Protein AF-A0A142XY08-F1 (afdb_monomer_lite)

Sequence (97 aa):
MNDTNQTSAEQAIQDQLRRLKWMIPDAMRRMDEAAQCMLRRAQGAVKDTEALLADQPCSMSWVDFAEGDLRAAREAKAELAKLLEQQRMLEFFLRKD

pLDDT: mean 87.28, std 12.53, range [43.69, 97.56]

Structure (mmCIF, N/CA/C/O backbone):
data_AF-A0A142XY08-F1
#
_entry.id   AF-A0A142XY08-F1
#
loop_
_atom_site.group_PDB
_atom_site.id
_atom_site.type_symbol
_atom_site.label_atom_id
_atom_site.label_alt_id
_atom_site.label_comp_id
_atom_site.label_asym_id
_atom_site.label_entity_id
_atom_site.label_seq_id
_atom_site.pdbx_PDB_ins_code
_atom_site.Cartn_x
_atom_site.Cartn_y
_atom_site.Cartn_z
_atom_site.occupancy
_atom_site.B_iso_or_equiv
_atom_site.auth_seq_id
_atom_site.auth_comp_id
_atom_site.auth_asym_id
_atom_site.auth_atom_id
_atom_site.pdbx_PDB_model_num
ATOM 1 N N . MET A 1 1 ? -24.425 -4.142 40.503 1.00 43.69 1 MET A N 1
ATOM 2 C CA . MET A 1 1 ? -23.055 -4.632 40.221 1.00 43.69 1 MET A CA 1
ATOM 3 C C . MET A 1 1 ? -22.891 -4.913 38.720 1.00 43.69 1 MET A C 1
ATOM 5 O O . MET A 1 1 ? -22.509 -6.012 38.354 1.00 43.69 1 MET A O 1
ATOM 9 N N . ASN A 1 2 ? -23.189 -3.937 37.849 1.00 50.72 2 ASN A N 1
ATOM 10 C CA . ASN A 1 2 ? -22.985 -4.046 36.390 1.00 50.72 2 ASN A CA 1
ATOM 11 C C . ASN A 1 2 ? -21.996 -2.992 35.856 1.00 50.72 2 ASN A C 1
ATOM 13 O O . ASN A 1 2 ? -21.392 -3.204 34.810 1.00 50.72 2 ASN A O 1
ATOM 17 N N . ASP A 1 3 ? -21.763 -1.913 36.609 1.00 52.59 3 ASP A N 1
ATOM 18 C CA . ASP A 1 3 ? -20.959 -0.776 36.151 1.00 52.59 3 ASP A CA 1
ATOM 19 C C . ASP A 1 3 ? -19.470 -1.112 35.991 1.00 52.59 3 ASP A C 1
ATOM 21 O O . ASP A 1 3 ? -18.820 -0.633 35.071 1.00 52.59 3 ASP A O 1
ATOM 25 N N . THR A 1 4 ? -18.919 -2.001 36.824 1.00 56.56 4 THR A N 1
ATOM 26 C CA . THR A 1 4 ? -17.472 -2.291 36.841 1.00 56.56 4 THR A CA 1
AT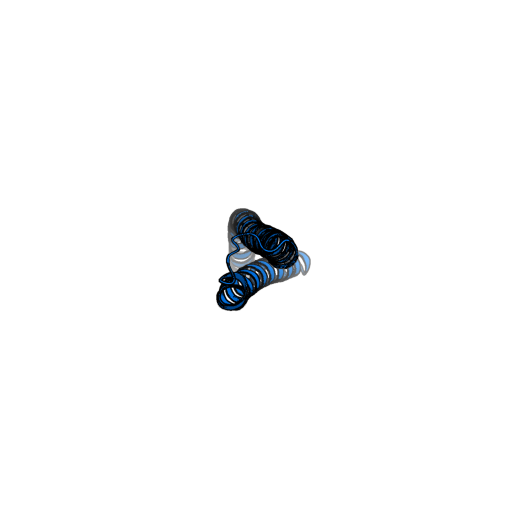OM 27 C C . THR A 1 4 ? -16.977 -3.015 35.580 1.00 56.56 4 THR A C 1
ATOM 29 O O . THR A 1 4 ? -15.826 -2.844 35.186 1.00 56.56 4 THR A O 1
ATOM 32 N N . ASN A 1 5 ? -17.839 -3.798 34.920 1.00 56.84 5 ASN A N 1
ATOM 33 C CA . ASN A 1 5 ? -17.481 -4.533 33.702 1.00 56.84 5 ASN A CA 1
ATOM 34 C C . ASN A 1 5 ? -17.610 -3.672 32.434 1.00 56.84 5 ASN A C 1
ATOM 36 O O . ASN A 1 5 ? -16.812 -3.835 31.513 1.00 56.84 5 ASN A O 1
ATOM 40 N N . GLN A 1 6 ? -18.567 -2.737 32.391 1.00 59.34 6 GLN A N 1
ATOM 41 C CA . GLN A 1 6 ? -18.714 -1.798 31.271 1.00 59.34 6 GLN A CA 1
ATOM 42 C C . GLN A 1 6 ? -17.532 -0.826 31.193 1.00 59.34 6 GLN A C 1
ATOM 44 O O . GLN A 1 6 ? -16.952 -0.656 30.121 1.00 59.34 6 GLN A O 1
ATOM 49 N N . THR A 1 7 ? -17.071 -0.298 32.335 1.00 63.34 7 THR A N 1
ATOM 50 C CA . THR A 1 7 ? -15.917 0.619 32.361 1.00 63.34 7 THR A CA 1
ATOM 51 C C . THR A 1 7 ? -14.636 -0.043 31.837 1.00 63.34 7 THR A C 1
ATOM 53 O O . THR A 1 7 ? -13.842 0.594 31.148 1.00 63.34 7 THR A O 1
ATOM 56 N N . SER A 1 8 ? -14.446 -1.341 32.109 1.00 79.38 8 SER A N 1
ATOM 57 C CA . SER A 1 8 ? -13.288 -2.107 31.627 1.00 79.38 8 SER A CA 1
ATOM 58 C C . SER A 1 8 ? -13.303 -2.319 30.108 1.00 79.38 8 SER A C 1
ATOM 60 O O . SER A 1 8 ? -12.243 -2.267 29.478 1.00 79.38 8 SER A O 1
ATOM 62 N N . ALA A 1 9 ? -14.477 -2.549 29.513 1.00 85.12 9 ALA A N 1
ATOM 63 C CA . ALA A 1 9 ? -14.614 -2.758 28.073 1.00 85.12 9 ALA A CA 1
ATOM 64 C C . ALA A 1 9 ? -14.412 -1.454 27.286 1.00 85.12 9 ALA A C 1
ATOM 66 O O . ALA A 1 9 ? -13.667 -1.436 26.304 1.00 85.12 9 ALA A O 1
ATOM 67 N N . GLU A 1 10 ? -14.997 -0.348 27.749 1.00 88.12 10 GLU A N 1
ATOM 68 C CA . GLU A 1 10 ? -14.796 0.977 27.151 1.00 88.12 10 GLU A CA 1
ATOM 69 C C . GLU A 1 10 ? -13.325 1.403 27.189 1.00 88.12 10 GLU A C 1
ATOM 71 O O . GLU A 1 10 ? -12.782 1.867 26.183 1.00 88.12 10 GLU A O 1
ATOM 76 N N . GLN A 1 11 ? -12.646 1.196 28.322 1.00 89.12 11 GLN A N 1
ATOM 77 C CA . GLN A 1 11 ? -11.218 1.493 28.460 1.00 89.12 11 GLN A CA 1
ATOM 78 C C . GLN A 1 11 ? -10.369 0.662 27.491 1.00 89.12 11 GLN A C 1
ATOM 80 O O . GLN A 1 11 ? -9.489 1.215 26.828 1.00 89.12 11 GLN A O 1
ATOM 85 N N . ALA A 1 12 ? -10.676 -0.629 27.325 1.00 90.56 12 ALA A N 1
ATOM 86 C CA . ALA A 1 12 ? -9.996 -1.484 26.353 1.00 90.56 12 ALA A CA 1
ATOM 87 C C . ALA A 1 12 ? -10.200 -0.999 24.903 1.00 90.56 12 ALA A C 1
ATOM 89 O O . ALA A 1 12 ? -9.250 -0.980 24.113 1.00 90.56 12 ALA A O 1
ATOM 90 N N . ILE A 1 13 ? -11.412 -0.552 24.551 1.00 92.88 13 ILE A N 1
ATOM 91 C CA . ILE A 1 13 ? -11.705 0.023 23.230 1.00 92.88 13 ILE A CA 1
ATOM 92 C C . ILE A 1 13 ? -10.925 1.331 23.022 1.00 92.88 13 ILE A C 1
ATOM 94 O O . ILE A 1 13 ? -10.298 1.525 21.977 1.00 92.88 13 ILE A O 1
ATOM 98 N N . GLN A 1 14 ? -10.899 2.215 24.022 1.00 92.88 14 GLN A N 1
ATOM 99 C CA . GLN A 1 14 ? -10.157 3.478 23.966 1.00 92.88 14 GLN A CA 1
ATOM 100 C C . GLN A 1 14 ? -8.638 3.274 23.865 1.00 92.88 14 GLN A C 1
ATOM 102 O O . GLN A 1 14 ? -7.959 4.024 23.155 1.00 92.88 14 GLN A O 1
ATOM 107 N N . ASP A 1 15 ? -8.085 2.273 24.550 1.00 93.69 15 ASP A N 1
ATOM 108 C CA . ASP A 1 15 ? -6.675 1.888 24.439 1.00 93.69 15 ASP A CA 1
ATOM 109 C C . ASP A 1 15 ? -6.345 1.385 23.030 1.00 93.69 15 ASP A C 1
ATOM 111 O O . ASP A 1 15 ? -5.337 1.788 22.438 1.00 93.69 15 ASP A O 1
ATOM 115 N N . GLN A 1 16 ? -7.213 0.556 22.447 1.00 93.06 16 GLN A N 1
ATOM 116 C CA . GLN A 1 16 ? -7.016 0.059 21.089 1.00 93.06 16 GLN A CA 1
ATOM 117 C C . GLN A 1 16 ? -7.111 1.183 20.047 1.00 93.06 16 GLN A C 1
ATOM 119 O O . GLN A 1 16 ? -6.274 1.254 19.146 1.00 93.06 16 GLN A O 1
ATOM 124 N N . LEU A 1 17 ? -8.050 2.121 20.202 1.00 94.50 17 LEU A N 1
ATOM 125 C CA . LEU A 1 17 ? -8.125 3.320 19.360 1.00 94.50 17 LEU A CA 1
ATOM 126 C C . LEU A 1 17 ? -6.865 4.186 19.480 1.00 94.50 17 LEU A C 1
ATOM 128 O O . LEU A 1 17 ? -6.370 4.699 18.475 1.00 94.50 17 LEU A O 1
ATOM 132 N N . ARG A 1 18 ? -6.290 4.316 20.683 1.00 94.50 18 ARG A N 1
ATOM 133 C CA . ARG A 1 18 ? -5.005 5.009 20.879 1.00 94.50 18 ARG A CA 1
ATOM 134 C C . ARG A 1 18 ? -3.858 4.332 20.132 1.00 94.50 18 ARG A C 1
ATOM 136 O O . ARG A 1 18 ? -3.020 5.038 19.580 1.00 94.50 18 ARG A O 1
ATOM 143 N N . ARG A 1 19 ? -3.823 2.999 20.066 1.00 94.00 19 ARG A N 1
ATOM 144 C CA . ARG A 1 19 ? -2.821 2.267 19.267 1.00 94.00 19 ARG A CA 1
ATOM 145 C C . ARG A 1 19 ? -3.013 2.500 17.769 1.00 94.00 19 ARG A C 1
ATOM 147 O O . ARG A 1 19 ? -2.048 2.814 17.074 1.00 94.00 19 ARG A O 1
ATOM 154 N N . LEU A 1 20 ? -4.254 2.427 17.285 1.00 95.25 20 LEU A N 1
ATOM 155 C CA . LEU A 1 20 ? -4.575 2.647 15.870 1.00 95.25 20 LEU A CA 1
ATOM 156 C C . LEU A 1 20 ? -4.161 4.042 15.379 1.00 95.25 20 LEU A C 1
ATOM 158 O O . LEU A 1 20 ? -3.683 4.160 14.251 1.00 95.25 20 LEU A O 1
ATOM 162 N N . LYS A 1 21 ? -4.236 5.074 16.235 1.00 93.88 21 LYS A N 1
ATOM 163 C CA . LYS A 1 21 ? -3.759 6.436 15.914 1.00 93.88 21 LYS A CA 1
ATOM 164 C C . LYS A 1 21 ? -2.289 6.497 15.487 1.00 93.88 21 LYS A C 1
ATOM 166 O O . LYS A 1 21 ? -1.938 7.385 14.720 1.00 93.88 21 LYS A O 1
ATOM 171 N N . TRP A 1 22 ? -1.448 5.577 15.957 1.00 94.06 22 TRP A N 1
ATOM 172 C CA . TRP A 1 22 ? -0.037 5.503 15.563 1.00 94.06 22 TRP A CA 1
ATOM 173 C C . TRP A 1 22 ? 0.194 4.569 14.374 1.00 94.06 22 TRP A C 1
ATOM 175 O O . TRP A 1 22 ? 1.045 4.842 13.533 1.00 94.06 22 TRP A O 1
ATOM 185 N N . MET A 1 23 ? -0.579 3.484 14.278 1.00 95.56 23 MET A N 1
ATOM 186 C CA . MET A 1 23 ? -0.420 2.483 13.218 1.00 95.56 23 MET A CA 1
ATOM 187 C C . MET A 1 23 ? -0.912 2.975 11.853 1.00 95.56 23 MET A C 1
ATOM 189 O O . MET A 1 23 ? -0.287 2.686 10.836 1.00 95.56 23 MET A O 1
ATOM 193 N N . ILE A 1 24 ? -2.020 3.723 11.817 1.00 96.69 24 ILE A N 1
ATOM 194 C CA . ILE A 1 24 ? -2.631 4.181 10.561 1.00 96.69 24 ILE A CA 1
ATOM 195 C C . ILE A 1 24 ? -1.700 5.122 9.778 1.00 96.69 24 ILE A C 1
ATOM 197 O O . ILE A 1 24 ? -1.491 4.858 8.595 1.00 96.69 24 ILE A O 1
ATOM 201 N N . PRO A 1 25 ? -1.086 6.163 10.381 1.00 97.31 25 PRO A N 1
ATOM 202 C CA . PRO A 1 25 ? -0.135 7.013 9.663 1.00 97.31 25 PRO A CA 1
ATOM 203 C C . PRO A 1 25 ? 1.059 6.242 9.084 1.00 97.31 25 PRO A C 1
ATOM 205 O O . PRO A 1 25 ? 1.470 6.517 7.958 1.00 97.31 25 PRO A O 1
ATOM 208 N N . ASP A 1 26 ? 1.590 5.247 9.805 1.00 96.31 26 ASP A N 1
ATOM 209 C CA . ASP A 1 26 ? 2.677 4.409 9.282 1.00 96.31 26 ASP A CA 1
ATOM 210 C C . ASP A 1 26 ? 2.213 3.546 8.099 1.00 96.31 26 ASP A C 1
ATOM 212 O O . ASP A 1 26 ? 2.896 3.476 7.078 1.00 96.31 26 ASP A O 1
ATOM 216 N N . ALA A 1 27 ? 1.023 2.945 8.182 1.00 95.94 27 ALA A N 1
ATOM 217 C CA . ALA A 1 27 ? 0.441 2.191 7.073 1.00 95.94 27 ALA A CA 1
ATOM 218 C C . ALA A 1 27 ? 0.164 3.078 5.844 1.00 95.94 27 ALA A C 1
ATOM 220 O O . ALA A 1 27 ? 0.421 2.659 4.714 1.00 95.94 27 ALA A O 1
ATOM 221 N N . MET A 1 28 ? -0.289 4.320 6.048 1.00 96.31 28 MET A N 1
ATOM 222 C CA . MET A 1 28 ? -0.442 5.307 4.973 1.00 96.31 28 MET A CA 1
ATOM 223 C C . MET A 1 28 ? 0.900 5.640 4.316 1.00 96.31 28 MET A C 1
ATOM 225 O O . MET A 1 28 ? 0.982 5.650 3.090 1.00 96.31 28 MET A O 1
ATOM 229 N N . ARG A 1 29 ? 1.959 5.850 5.110 1.00 96.81 29 ARG A N 1
ATOM 230 C CA . ARG A 1 29 ? 3.315 6.089 4.592 1.00 96.81 29 ARG A CA 1
ATOM 231 C C . ARG A 1 29 ? 3.811 4.913 3.749 1.00 96.81 29 ARG A C 1
ATOM 233 O O . ARG A 1 29 ? 4.313 5.123 2.653 1.00 96.81 29 ARG A O 1
ATOM 240 N N . ARG A 1 30 ? 3.623 3.672 4.208 1.00 94.31 30 ARG A N 1
ATOM 241 C CA . ARG A 1 30 ? 4.009 2.473 3.437 1.00 94.31 30 ARG A CA 1
ATOM 242 C C . ARG A 1 30 ? 3.239 2.351 2.122 1.00 94.31 30 ARG A C 1
ATOM 244 O O . ARG A 1 30 ? 3.807 1.939 1.113 1.00 94.31 30 ARG A O 1
ATOM 251 N N . MET A 1 31 ? 1.952 2.699 2.123 1.00 94.75 31 MET A N 1
ATOM 252 C CA . MET A 1 31 ? 1.146 2.723 0.902 1.00 94.75 31 MET A CA 1
ATOM 253 C C . MET A 1 31 ? 1.650 3.783 -0.087 1.00 94.75 31 MET A C 1
ATOM 255 O O . MET A 1 31 ? 1.744 3.500 -1.281 1.00 94.75 31 MET A O 1
ATOM 259 N N . ASP A 1 32 ? 2.004 4.971 0.402 1.00 95.19 32 ASP A N 1
ATOM 260 C CA . ASP A 1 32 ? 2.600 6.039 -0.407 1.00 95.19 32 ASP A CA 1
ATOM 261 C C . ASP A 1 32 ? 3.958 5.619 -0.997 1.00 95.19 32 ASP A C 1
ATOM 263 O O . ASP A 1 32 ? 4.174 5.729 -2.202 1.00 95.19 32 ASP A O 1
ATOM 267 N N . GLU A 1 33 ? 4.836 5.013 -0.197 1.00 95.31 33 GLU A N 1
ATOM 268 C CA . GLU A 1 33 ? 6.130 4.489 -0.657 1.00 95.31 33 GLU A CA 1
ATOM 269 C C . GLU A 1 33 ? 5.978 3.431 -1.758 1.00 95.31 33 GLU A C 1
ATOM 271 O O . GLU A 1 33 ? 6.704 3.458 -2.759 1.00 95.31 33 GLU A O 1
ATOM 276 N N . ALA A 1 34 ? 5.005 2.525 -1.614 1.00 92.81 34 ALA A N 1
ATOM 277 C CA . ALA A 1 34 ? 4.694 1.536 -2.641 1.00 92.81 34 ALA A CA 1
ATOM 278 C C . ALA A 1 34 ? 4.209 2.203 -3.942 1.00 92.81 34 ALA A C 1
ATOM 280 O O . ALA A 1 34 ? 4.678 1.851 -5.028 1.00 92.81 34 ALA A O 1
ATOM 281 N N . ALA A 1 35 ? 3.334 3.210 -3.845 1.00 91.25 35 ALA A N 1
ATOM 282 C CA . ALA A 1 35 ? 2.848 3.959 -5.002 1.00 91.25 35 ALA A CA 1
ATOM 283 C C . ALA A 1 35 ? 3.976 4.735 -5.709 1.00 91.25 35 ALA A C 1
ATOM 285 O O . ALA A 1 35 ? 4.083 4.699 -6.937 1.00 91.25 35 ALA A O 1
ATOM 286 N N . GLN A 1 36 ? 4.866 5.380 -4.951 1.00 93.50 36 GLN A N 1
ATOM 287 C CA . GLN A 1 36 ? 6.033 6.081 -5.493 1.00 93.50 36 GLN A CA 1
ATOM 288 C C . GLN A 1 36 ? 7.029 5.127 -6.162 1.00 93.50 36 GLN A C 1
ATOM 290 O O . GLN A 1 36 ? 7.660 5.489 -7.157 1.00 93.50 36 GLN A O 1
ATOM 295 N N . CYS A 1 37 ? 7.194 3.909 -5.639 1.00 90.75 37 CYS A N 1
ATOM 296 C CA . CYS A 1 37 ? 8.014 2.881 -6.280 1.00 90.75 37 CYS A CA 1
ATOM 297 C C . CYS A 1 37 ? 7.460 2.524 -7.667 1.00 90.75 37 CYS A C 1
ATOM 299 O O . CYS A 1 37 ? 8.182 2.628 -8.661 1.00 90.75 37 CYS A O 1
ATOM 301 N N . MET A 1 38 ? 6.159 2.219 -7.743 1.00 89.31 38 MET A N 1
ATOM 302 C CA . MET A 1 38 ? 5.477 1.919 -9.006 1.00 89.31 38 MET A CA 1
ATOM 303 C C . MET A 1 38 ? 5.575 3.079 -10.003 1.00 89.31 38 MET A C 1
ATOM 305 O O . MET A 1 38 ? 5.866 2.857 -11.177 1.00 89.31 38 MET A O 1
ATOM 309 N N . LEU A 1 39 ? 5.386 4.322 -9.544 1.00 91.06 39 LEU A N 1
ATOM 310 C CA . LEU A 1 39 ? 5.488 5.506 -10.398 1.00 91.06 39 LEU A CA 1
ATOM 311 C C . LEU A 1 39 ? 6.897 5.674 -10.977 1.00 91.06 39 LEU A C 1
ATOM 313 O O . LEU A 1 39 ? 7.041 5.876 -12.182 1.00 91.06 39 LEU A O 1
ATOM 317 N N . ARG A 1 40 ? 7.939 5.560 -10.143 1.00 89.38 40 ARG A N 1
ATOM 318 C CA . ARG A 1 40 ? 9.336 5.652 -10.602 1.00 89.38 40 ARG A CA 1
ATOM 319 C C . ARG A 1 40 ? 9.652 4.591 -11.649 1.00 89.38 40 ARG A C 1
ATOM 321 O O . ARG A 1 40 ? 10.331 4.886 -12.629 1.00 89.38 40 ARG A O 1
ATOM 328 N N . ARG A 1 41 ? 9.139 3.372 -11.470 1.00 86.62 41 ARG A N 1
ATOM 329 C CA . ARG A 1 41 ? 9.314 2.287 -12.443 1.00 86.62 41 ARG A CA 1
ATOM 330 C C . ARG A 1 41 ? 8.581 2.551 -13.750 1.00 86.62 41 ARG A C 1
ATOM 332 O O . ARG A 1 41 ? 9.186 2.403 -14.804 1.00 86.62 41 ARG A O 1
ATOM 339 N N . ALA A 1 42 ? 7.331 3.004 -13.691 1.00 88.75 42 ALA A N 1
ATOM 340 C CA . ALA A 1 42 ? 6.575 3.381 -14.882 1.00 88.75 42 ALA A CA 1
ATOM 341 C C . ALA A 1 42 ? 7.289 4.488 -15.678 1.00 88.75 42 ALA A C 1
ATOM 343 O O . ALA A 1 42 ? 7.416 4.392 -16.895 1.00 88.75 42 ALA A O 1
ATOM 344 N N . GLN A 1 43 ? 7.829 5.500 -14.993 1.00 90.44 43 GLN A N 1
ATOM 345 C CA . GLN A 1 43 ? 8.637 6.547 -15.626 1.00 90.44 43 GLN A CA 1
ATOM 346 C C . GLN A 1 43 ? 9.925 5.996 -16.256 1.00 90.44 43 GLN A C 1
ATOM 348 O O . GLN A 1 43 ? 10.321 6.456 -17.323 1.00 90.44 43 GLN A O 1
ATOM 353 N N . GLY A 1 44 ? 10.575 5.020 -15.615 1.00 89.75 44 GLY A N 1
ATOM 354 C CA . GLY A 1 44 ? 11.728 4.313 -16.179 1.00 89.75 44 GLY A CA 1
ATOM 355 C C . GLY A 1 44 ? 11.380 3.568 -17.469 1.00 89.75 44 GLY A C 1
ATOM 356 O O . GLY A 1 44 ? 12.040 3.776 -18.478 1.00 89.75 44 GLY A O 1
ATOM 357 N N . ALA A 1 45 ? 10.287 2.800 -17.466 1.00 89.25 45 ALA A N 1
ATOM 358 C CA . ALA A 1 45 ? 9.827 2.050 -18.635 1.00 89.25 45 ALA A CA 1
ATOM 359 C C . ALA A 1 45 ? 9.510 2.956 -19.837 1.00 89.25 45 ALA A C 1
ATOM 361 O O . ALA A 1 45 ? 9.827 2.613 -20.976 1.00 89.25 45 ALA A O 1
ATOM 362 N N . VAL A 1 46 ? 8.921 4.134 -19.592 1.00 91.19 46 VAL A N 1
ATOM 363 C CA . VAL A 1 46 ? 8.693 5.140 -20.643 1.00 91.19 46 VAL A CA 1
ATOM 364 C C . VAL A 1 46 ? 10.022 5.594 -21.248 1.00 91.19 46 VAL A C 1
ATOM 366 O O . VAL A 1 46 ? 10.171 5.545 -22.464 1.00 91.19 46 VAL A O 1
ATOM 369 N N . LYS A 1 47 ? 11.010 5.949 -20.418 1.00 91.50 47 LYS A N 1
ATOM 370 C CA . LYS A 1 47 ? 12.340 6.373 -20.892 1.00 91.50 47 LYS A CA 1
ATOM 371 C C . LYS A 1 47 ? 13.074 5.276 -21.659 1.00 91.50 47 LYS A C 1
ATOM 373 O O . LYS A 1 47 ? 13.687 5.555 -22.682 1.00 91.50 47 LYS A O 1
ATOM 378 N N . ASP A 1 48 ? 13.003 4.036 -21.182 1.00 91.50 48 ASP A N 1
ATOM 379 C CA . ASP A 1 48 ? 13.594 2.889 -21.874 1.00 91.50 48 ASP A CA 1
ATOM 380 C C . ASP A 1 48 ? 12.934 2.669 -23.244 1.00 91.50 48 ASP A C 1
ATOM 382 O O . ASP A 1 48 ? 13.618 2.401 -24.229 1.00 91.50 48 ASP A O 1
ATOM 386 N N . THR A 1 49 ? 11.613 2.852 -23.333 1.00 90.31 49 THR A N 1
ATOM 387 C CA . THR A 1 49 ? 10.875 2.775 -24.603 1.00 90.31 49 THR A CA 1
ATOM 388 C C . THR A 1 49 ? 11.274 3.905 -25.553 1.00 90.31 49 THR A C 1
ATOM 390 O O . THR A 1 49 ? 11.486 3.665 -26.738 1.00 90.31 49 THR A O 1
ATOM 393 N N . GLU A 1 50 ? 11.411 5.135 -25.053 1.00 93.50 50 GLU A N 1
ATOM 394 C CA . GLU A 1 50 ? 11.889 6.279 -25.840 1.00 93.50 50 GLU A CA 1
ATOM 395 C C . GLU A 1 50 ? 13.301 6.033 -26.390 1.00 93.50 50 GLU A C 1
ATOM 397 O O . GLU A 1 50 ? 13.548 6.264 -27.574 1.00 93.50 50 GLU A O 1
ATOM 402 N N . ALA A 1 51 ? 14.209 5.509 -25.561 1.00 92.94 51 ALA A N 1
ATOM 403 C CA . ALA A 1 51 ? 15.561 5.144 -25.973 1.00 92.94 51 ALA A CA 1
ATOM 404 C C . ALA A 1 51 ? 15.556 4.031 -27.033 1.00 92.94 51 ALA A C 1
ATOM 406 O O . ALA A 1 51 ? 16.259 4.146 -28.035 1.00 92.94 51 ALA A O 1
ATOM 407 N N . LEU A 1 52 ? 14.711 3.006 -26.868 1.00 92.50 52 LEU A N 1
ATOM 408 C CA . LEU A 1 52 ? 14.535 1.942 -27.858 1.00 92.50 52 LEU A CA 1
ATOM 409 C C . LEU A 1 52 ? 14.068 2.493 -29.215 1.00 92.50 52 LEU A C 1
ATOM 411 O O . LEU A 1 52 ? 14.608 2.118 -30.251 1.00 92.50 52 LEU A O 1
ATOM 415 N N . LEU A 1 53 ? 13.091 3.406 -29.218 1.00 94.69 53 LEU A N 1
ATOM 416 C CA . LEU A 1 53 ? 12.590 4.045 -30.442 1.00 94.69 53 LEU A CA 1
ATOM 417 C C . LEU A 1 53 ? 13.640 4.934 -31.124 1.00 94.69 53 LEU A C 1
ATOM 419 O O . LEU A 1 53 ? 13.568 5.147 -32.333 1.00 94.69 53 LEU A O 1
ATOM 423 N N . ALA A 1 54 ? 14.602 5.446 -30.359 1.00 96.25 54 ALA A N 1
ATOM 424 C CA . ALA A 1 54 ? 15.715 6.251 -30.849 1.00 96.25 54 ALA A CA 1
ATOM 425 C C . ALA A 1 54 ? 16.967 5.426 -31.213 1.00 96.25 54 ALA A C 1
ATOM 427 O O . ALA A 1 54 ? 18.006 6.023 -31.496 1.00 96.25 54 ALA A O 1
ATOM 428 N N . ASP A 1 55 ? 16.888 4.089 -31.191 1.00 94.00 55 ASP A N 1
ATOM 429 C CA . ASP A 1 55 ? 18.016 3.164 -31.404 1.00 94.00 55 ASP A CA 1
ATOM 430 C C . ASP A 1 55 ? 19.195 3.410 -30.435 1.00 94.00 55 ASP A C 1
ATOM 432 O O . ASP A 1 55 ? 20.374 3.274 -30.765 1.00 94.00 55 ASP A O 1
ATOM 436 N N . GLN A 1 56 ? 18.871 3.824 -29.207 1.00 93.50 56 GLN A N 1
ATOM 437 C CA . GLN A 1 56 ? 19.823 4.061 -28.124 1.00 93.50 56 GLN A CA 1
ATOM 438 C C . GLN A 1 56 ? 19.844 2.881 -27.139 1.00 93.50 56 GLN A C 1
ATOM 440 O O . GLN A 1 56 ? 18.860 2.145 -27.022 1.00 93.50 56 GLN A O 1
ATOM 445 N N . PRO A 1 57 ? 20.941 2.698 -26.374 1.00 91.12 57 PRO A N 1
ATOM 446 C CA . PRO A 1 57 ? 20.984 1.697 -25.314 1.00 91.12 57 PRO A CA 1
ATOM 447 C C . PRO A 1 57 ? 19.837 1.889 -24.313 1.00 91.12 57 PRO A C 1
ATOM 449 O O . PRO A 1 57 ? 19.689 2.962 -23.729 1.00 91.12 57 PRO A O 1
ATOM 452 N N . CYS A 1 58 ? 19.054 0.836 -24.094 1.00 89.19 58 CYS A N 1
ATOM 453 C CA . CYS A 1 58 ? 17.913 0.822 -23.182 1.00 89.19 58 CYS A CA 1
ATOM 454 C C . CYS A 1 58 ? 17.889 -0.466 -22.352 1.00 89.19 58 CYS A C 1
ATOM 456 O O . CYS A 1 58 ? 18.514 -1.470 -22.707 1.00 89.19 58 CYS A O 1
ATOM 458 N N . SER A 1 59 ? 17.163 -0.436 -21.234 1.00 83.44 59 SER A N 1
ATOM 459 C CA . SER A 1 59 ? 16.864 -1.631 -20.450 1.00 83.44 59 SER A CA 1
ATOM 460 C C . SER A 1 59 ? 15.466 -2.152 -20.777 1.00 83.44 59 SER A C 1
ATOM 462 O O . SER A 1 59 ? 14.507 -1.394 -20.845 1.00 83.44 59 SER A O 1
ATOM 464 N N . MET A 1 60 ? 15.314 -3.471 -20.900 1.00 78.12 60 MET A N 1
ATOM 465 C CA . MET A 1 60 ? 13.996 -4.119 -20.991 1.00 78.12 60 MET A CA 1
ATOM 466 C C . MET A 1 60 ? 13.577 -4.766 -19.668 1.00 78.12 60 MET A C 1
ATOM 468 O O . MET A 1 60 ? 12.578 -5.464 -19.608 1.00 78.12 60 MET A O 1
ATOM 472 N N . SER A 1 61 ? 14.320 -4.551 -18.579 1.00 75.38 61 SER A N 1
ATOM 473 C CA . SER A 1 61 ? 14.061 -5.236 -17.307 1.00 75.38 61 SER A CA 1
ATOM 474 C C . SER A 1 61 ? 12.744 -4.831 -16.635 1.00 75.38 61 SER A C 1
ATOM 476 O O . SER A 1 61 ? 12.258 -5.536 -15.757 1.00 75.38 61 SER A O 1
ATOM 478 N N . TRP A 1 62 ? 12.121 -3.727 -17.050 1.00 72.50 62 TRP A N 1
ATOM 479 C CA . TRP A 1 62 ? 10.877 -3.227 -16.465 1.00 72.50 62 TRP A CA 1
ATOM 480 C C . TRP A 1 62 ? 9.680 -4.190 -16.602 1.00 72.50 62 TRP A C 1
ATOM 482 O O . TRP A 1 62 ? 8.749 -4.075 -15.803 1.00 72.50 62 TRP A O 1
ATOM 492 N N . VAL A 1 63 ? 9.695 -5.149 -17.542 1.00 68.88 63 VAL A N 1
ATOM 493 C CA . VAL A 1 63 ? 8.579 -6.104 -17.729 1.00 68.88 63 VAL A CA 1
ATOM 494 C C . VAL A 1 63 ? 8.516 -7.162 -16.621 1.00 68.88 63 VAL A C 1
ATOM 496 O O . VAL A 1 63 ? 7.426 -7.538 -16.198 1.00 68.88 63 VAL A O 1
ATOM 499 N N . ASP A 1 64 ? 9.666 -7.583 -16.091 1.00 65.56 64 ASP A N 1
ATOM 500 C CA . ASP A 1 64 ? 9.754 -8.685 -15.120 1.00 65.56 64 ASP A CA 1
ATOM 501 C C . ASP A 1 64 ? 9.465 -8.239 -13.675 1.00 65.56 64 ASP A C 1
ATOM 503 O O . ASP A 1 64 ? 9.125 -9.041 -12.805 1.00 65.56 64 ASP A O 1
ATOM 507 N N . PHE A 1 65 ? 9.583 -6.940 -13.392 1.00 64.12 65 PHE A N 1
ATOM 508 C CA . PHE A 1 65 ? 9.540 -6.410 -12.027 1.00 64.12 65 PHE A CA 1
ATOM 509 C C . PHE A 1 65 ? 8.187 -5.809 -11.607 1.00 64.12 65 PHE A C 1
ATOM 511 O O . PHE A 1 65 ? 7.988 -5.500 -10.427 1.00 64.12 65 PHE A O 1
ATOM 518 N N . ALA A 1 66 ? 7.234 -5.678 -12.534 1.00 70.88 66 ALA A N 1
ATOM 519 C CA . ALA A 1 66 ? 5.924 -5.082 -12.268 1.00 70.88 66 ALA A CA 1
ATOM 520 C C . ALA A 1 66 ? 5.062 -5.908 -11.290 1.00 70.88 66 ALA A C 1
ATOM 522 O O . ALA A 1 66 ? 4.284 -5.345 -10.515 1.00 70.88 66 ALA A O 1
ATOM 523 N N . GLU A 1 67 ? 5.212 -7.237 -11.273 1.00 77.94 67 GLU A N 1
ATOM 524 C CA . GLU A 1 67 ? 4.419 -8.111 -10.396 1.00 77.94 67 GLU A CA 1
ATOM 525 C C . GLU A 1 67 ? 4.775 -7.953 -8.911 1.00 77.94 67 GLU A C 1
ATOM 527 O O . GLU A 1 67 ? 3.888 -7.977 -8.051 1.00 77.94 67 GLU A O 1
ATOM 532 N N . GLY A 1 68 ? 6.062 -7.762 -8.605 1.00 83.56 68 GLY A N 1
ATOM 533 C CA . GLY A 1 68 ? 6.545 -7.577 -7.236 1.00 83.56 68 GLY A CA 1
ATOM 534 C C . GLY A 1 68 ? 6.029 -6.280 -6.617 1.0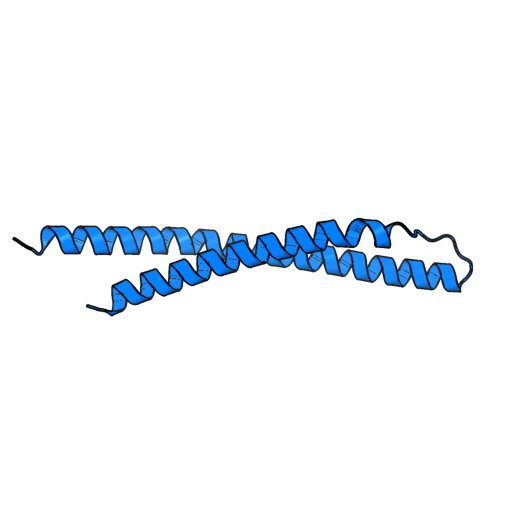0 83.56 68 GLY A C 1
ATOM 535 O O . GLY A 1 68 ? 5.500 -6.291 -5.504 1.00 83.56 68 GLY A O 1
ATOM 536 N N . ASP A 1 69 ? 6.098 -5.178 -7.366 1.00 86.19 69 ASP A N 1
ATOM 537 C CA . ASP A 1 69 ? 5.601 -3.880 -6.899 1.00 86.19 69 ASP A CA 1
ATOM 538 C C . ASP A 1 69 ? 4.081 -3.896 -6.717 1.00 86.19 69 ASP A C 1
ATOM 540 O O . ASP A 1 69 ? 3.561 -3.386 -5.723 1.00 86.19 69 ASP A O 1
ATOM 544 N N . LEU A 1 70 ? 3.358 -4.537 -7.644 1.00 87.69 70 LEU A N 1
ATOM 545 C CA . LEU A 1 70 ? 1.910 -4.687 -7.545 1.00 87.69 70 LEU A CA 1
ATOM 546 C C . LEU A 1 70 ? 1.508 -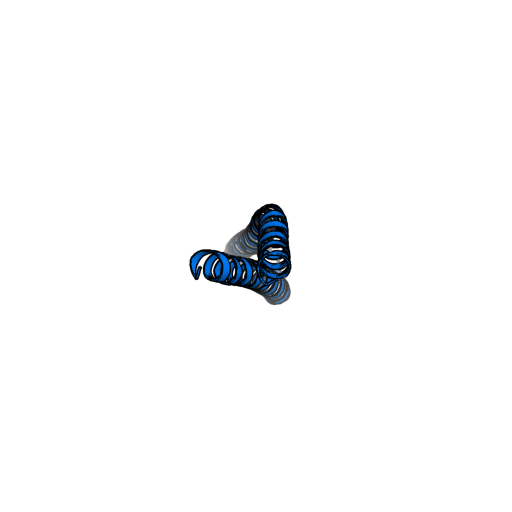5.491 -6.303 1.00 87.69 70 LEU A C 1
ATOM 548 O O . LEU A 1 70 ? 0.520 -5.153 -5.646 1.00 87.69 70 LEU A O 1
ATOM 552 N N . ARG A 1 71 ? 2.258 -6.546 -5.964 1.00 90.38 71 ARG A N 1
ATOM 553 C CA . ARG A 1 71 ? 2.034 -7.317 -4.736 1.00 90.38 71 ARG A CA 1
ATOM 554 C C . ARG A 1 71 ? 2.253 -6.451 -3.496 1.00 90.38 71 ARG A C 1
ATOM 556 O O . ARG A 1 71 ? 1.350 -6.378 -2.665 1.00 90.38 71 ARG A O 1
ATOM 563 N N . ALA A 1 72 ? 3.378 -5.743 -3.414 1.00 90.62 72 ALA A N 1
ATOM 564 C CA . ALA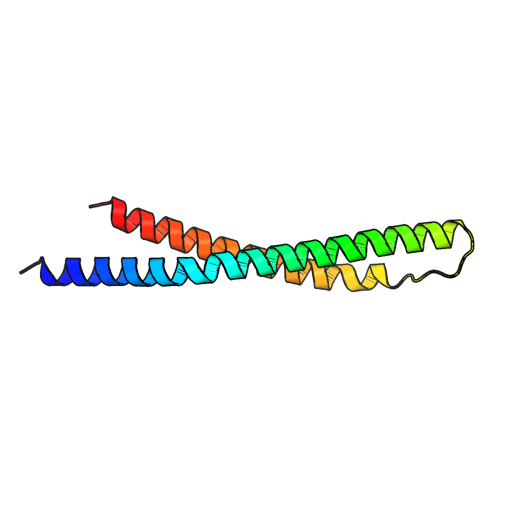 A 1 72 ? 3.685 -4.866 -2.285 1.00 90.62 72 ALA A CA 1
ATOM 565 C C . ALA A 1 72 ? 2.621 -3.767 -2.097 1.00 90.62 72 ALA A C 1
ATOM 567 O O . ALA A 1 72 ? 2.156 -3.523 -0.983 1.00 90.62 72 ALA A O 1
ATOM 568 N N . ALA A 1 73 ? 2.160 -3.150 -3.189 1.00 91.31 73 ALA A N 1
ATOM 569 C CA . ALA A 1 73 ? 1.095 -2.151 -3.146 1.00 91.31 73 ALA A CA 1
ATOM 570 C C . ALA A 1 73 ? -0.248 -2.738 -2.676 1.00 91.31 73 ALA A C 1
ATOM 572 O O . ALA A 1 73 ? -0.974 -2.101 -1.908 1.00 91.31 73 ALA A O 1
ATOM 573 N N . ARG A 1 74 ? -0.588 -3.964 -3.103 1.00 93.62 74 ARG A N 1
ATOM 574 C CA . ARG A 1 74 ? -1.795 -4.671 -2.641 1.00 93.62 74 ARG A CA 1
ATOM 575 C C . ARG A 1 74 ? -1.734 -4.975 -1.149 1.00 93.62 74 ARG A C 1
ATOM 577 O O . ARG A 1 74 ? -2.725 -4.750 -0.459 1.00 93.62 74 ARG A O 1
ATOM 584 N N . GLU A 1 75 ? -0.594 -5.448 -0.661 1.00 95.56 75 GLU A N 1
ATOM 585 C CA . GLU A 1 75 ? -0.378 -5.746 0.757 1.00 95.56 75 GLU A CA 1
ATOM 586 C C . GLU A 1 75 ? -0.475 -4.478 1.613 1.00 95.56 75 GLU A C 1
ATOM 588 O O . GLU A 1 75 ? -1.226 -4.455 2.589 1.00 95.56 75 GLU A O 1
ATOM 593 N N . ALA A 1 76 ? 0.181 -3.388 1.201 1.00 94.38 76 ALA A N 1
ATOM 594 C CA . ALA A 1 76 ? 0.106 -2.105 1.899 1.00 94.38 76 ALA A CA 1
ATOM 595 C C . ALA A 1 76 ? -1.331 -1.552 1.950 1.00 94.38 76 ALA A C 1
ATOM 597 O O . ALA A 1 76 ? -1.796 -1.100 2.999 1.00 94.38 76 ALA A O 1
ATOM 598 N N . LYS A 1 77 ? -2.071 -1.642 0.835 1.00 95.69 77 LYS A N 1
ATOM 599 C CA . LYS A 1 77 ? -3.484 -1.244 0.779 1.00 95.69 77 LYS A CA 1
ATOM 600 C C . LYS A 1 77 ? -4.358 -2.106 1.693 1.00 95.69 77 LYS A C 1
ATOM 602 O O . LYS A 1 77 ? -5.235 -1.569 2.369 1.00 95.69 77 LYS A O 1
ATOM 607 N N . ALA A 1 78 ? -4.159 -3.424 1.690 1.00 96.62 78 ALA A N 1
ATOM 608 C CA . ALA A 1 78 ? -4.939 -4.350 2.507 1.00 96.62 78 ALA A CA 1
ATOM 609 C C . ALA A 1 78 ? -4.728 -4.095 4.006 1.00 96.62 78 ALA A C 1
ATOM 611 O O . ALA A 1 78 ? -5.701 -4.061 4.761 1.00 96.62 78 ALA A O 1
ATOM 612 N N . GLU A 1 79 ? -3.485 -3.846 4.420 1.00 96.50 79 GLU A N 1
ATOM 613 C CA . GLU A 1 79 ? -3.160 -3.521 5.809 1.00 96.50 79 GLU A CA 1
ATOM 614 C C . GLU A 1 79 ? -3.815 -2.204 6.243 1.00 96.50 79 GLU A C 1
ATOM 616 O O . GLU A 1 79 ? -4.500 -2.162 7.266 1.00 96.50 79 GLU A O 1
ATOM 621 N N . LEU A 1 80 ? -3.708 -1.143 5.434 1.00 96.81 80 LEU A N 1
ATOM 622 C CA . LEU A 1 80 ? -4.370 0.127 5.738 1.00 96.81 80 LEU A CA 1
ATOM 623 C C . LEU A 1 80 ? -5.896 -0.029 5.828 1.00 96.81 80 LEU A C 1
ATOM 625 O O . LEU A 1 80 ? -6.514 0.479 6.763 1.00 96.81 80 LEU A O 1
ATOM 629 N N . ALA A 1 81 ? -6.510 -0.754 4.888 1.00 97.00 81 ALA A N 1
ATOM 630 C CA . ALA A 1 81 ? -7.953 -0.990 4.889 1.00 97.00 81 ALA A CA 1
ATOM 631 C C . ALA A 1 81 ? -8.409 -1.719 6.161 1.00 97.00 81 ALA A C 1
ATOM 633 O O . ALA A 1 81 ? -9.401 -1.328 6.773 1.00 97.00 81 ALA A O 1
ATOM 634 N N . LYS A 1 82 ? -7.652 -2.730 6.598 1.00 97.56 82 LYS A N 1
ATOM 635 C CA . LYS A 1 82 ? -7.917 -3.463 7.838 1.00 97.56 82 LYS A CA 1
ATOM 636 C C . LYS A 1 82 ? -7.861 -2.548 9.062 1.00 97.56 82 LYS A C 1
ATOM 638 O O . LYS A 1 82 ? -8.753 -2.618 9.904 1.00 97.56 82 LYS A O 1
ATOM 643 N N . LEU A 1 83 ? -6.847 -1.689 9.165 1.00 96.94 83 LEU A N 1
ATOM 644 C CA . LEU A 1 83 ? -6.702 -0.764 10.296 1.00 96.94 83 LEU A CA 1
ATOM 645 C C . LEU A 1 83 ? -7.834 0.272 10.342 1.00 96.94 83 LEU A C 1
ATOM 647 O O . LEU A 1 83 ? -8.374 0.546 11.413 1.00 96.94 83 LEU A O 1
ATOM 651 N N . LEU A 1 84 ? -8.230 0.809 9.184 1.00 96.56 84 LEU A N 1
ATOM 652 C CA . LEU A 1 84 ? -9.349 1.749 9.078 1.00 96.56 84 LEU A CA 1
ATOM 653 C C . LEU A 1 84 ? -10.689 1.092 9.431 1.00 96.56 84 LEU A C 1
ATOM 655 O O . LEU A 1 84 ? -11.512 1.703 10.110 1.00 96.56 84 LEU A O 1
ATOM 659 N N . GLU A 1 85 ? -10.906 -0.153 9.006 1.00 96.81 85 GLU A N 1
ATOM 660 C CA . GLU A 1 85 ? -12.116 -0.902 9.351 1.00 96.81 85 GLU A CA 1
ATOM 661 C C . GLU A 1 85 ? -12.181 -1.192 10.857 1.00 96.81 85 GLU A C 1
ATOM 663 O O . GLU A 1 85 ? -13.211 -0.968 11.494 1.00 96.81 85 GLU A O 1
ATOM 668 N N . GLN A 1 86 ? -11.057 -1.597 11.459 1.00 95.31 86 GLN A N 1
ATOM 669 C CA . GLN A 1 86 ? -10.954 -1.770 12.909 1.00 95.31 86 GLN A CA 1
ATOM 670 C C . GLN A 1 86 ? -11.265 -0.473 13.660 1.00 95.31 86 GLN A C 1
ATOM 672 O O . GLN A 1 86 ? -12.019 -0.502 14.630 1.00 95.31 86 GLN A O 1
ATOM 677 N N . GLN A 1 87 ? -10.731 0.664 13.205 1.00 95.56 87 GLN A N 1
ATOM 678 C CA . GLN A 1 87 ? -11.029 1.964 13.802 1.00 95.56 87 GLN A CA 1
ATOM 679 C C . GLN A 1 87 ? -12.530 2.273 13.741 1.00 95.56 87 GLN A C 1
ATOM 681 O O . GLN A 1 87 ? -13.126 2.583 14.771 1.00 95.56 87 GLN A O 1
ATOM 686 N N . ARG A 1 88 ? -13.153 2.144 12.562 1.00 95.38 88 ARG A N 1
ATOM 687 C CA . ARG A 1 88 ? -14.588 2.412 12.366 1.00 95.38 88 ARG A CA 1
ATOM 688 C C . ARG A 1 88 ? -15.464 1.546 13.262 1.00 95.38 88 ARG A C 1
ATOM 690 O O . ARG A 1 88 ? -16.415 2.047 13.856 1.00 95.38 88 ARG A O 1
ATOM 697 N N . MET A 1 89 ? -15.136 0.263 13.376 1.00 95.38 89 MET A N 1
ATOM 698 C CA . MET A 1 89 ? -15.873 -0.678 14.213 1.00 95.38 89 MET A CA 1
ATOM 699 C C . MET A 1 89 ? -15.762 -0.323 15.704 1.00 95.38 89 MET A C 1
ATOM 701 O O . MET A 1 89 ? -16.763 -0.320 16.415 1.00 95.38 89 MET A O 1
ATOM 705 N N . LEU A 1 90 ? -14.563 0.016 16.183 1.00 93.94 90 LEU A N 1
ATOM 706 C CA . LEU A 1 90 ? -14.346 0.414 17.578 1.00 93.94 90 LEU A CA 1
ATOM 707 C C . LEU A 1 90 ? -15.027 1.749 17.910 1.00 93.94 90 LEU A C 1
ATOM 709 O O . LEU A 1 90 ? -15.643 1.882 18.964 1.00 93.94 90 LEU A O 1
ATOM 713 N N . GLU A 1 91 ? -14.972 2.720 16.997 1.00 93.31 91 GLU A N 1
ATOM 714 C CA . GLU A 1 91 ? -15.705 3.984 17.129 1.00 93.31 91 GLU A CA 1
ATOM 715 C C . GLU A 1 91 ? -17.222 3.772 17.134 1.00 93.31 91 GLU A C 1
ATOM 717 O O . GLU A 1 91 ? -17.931 4.463 17.861 1.00 93.31 91 GLU A O 1
ATOM 722 N N . PHE A 1 92 ? -17.731 2.816 16.353 1.00 93.00 92 PHE A N 1
ATOM 723 C CA . PHE A 1 92 ? -19.144 2.448 16.372 1.00 93.00 92 PHE A CA 1
ATOM 724 C C . PHE A 1 92 ? -19.568 1.879 17.726 1.00 93.00 92 PHE A C 1
ATOM 726 O O . PHE A 1 92 ? -20.612 2.278 18.237 1.00 93.00 92 PHE A O 1
ATOM 733 N N . PHE A 1 93 ? -18.762 0.996 18.324 1.00 88.56 93 PHE A N 1
ATOM 734 C CA . PHE A 1 93 ? -19.066 0.441 19.643 1.00 88.56 93 PHE A CA 1
ATOM 735 C C . PHE A 1 93 ? -19.100 1.510 20.742 1.00 88.56 93 PHE A C 1
ATOM 737 O O . PHE A 1 93 ? -19.977 1.439 21.588 1.00 88.56 93 PHE A O 1
ATOM 744 N N . LEU A 1 94 ? -18.248 2.542 20.683 1.00 86.19 94 LEU A N 1
ATOM 745 C CA . LEU A 1 94 ? -18.290 3.663 21.640 1.00 86.19 94 LEU A CA 1
ATOM 746 C C . LEU A 1 94 ? -19.464 4.634 21.442 1.00 86.19 94 LEU A C 1
ATOM 748 O O . LEU A 1 94 ? -19.741 5.433 22.327 1.00 86.19 94 LEU A O 1
ATOM 752 N N . ARG A 1 95 ? -20.108 4.642 20.270 1.00 83.62 95 ARG A N 1
ATOM 753 C CA . ARG A 1 95 ? -21.250 5.529 19.972 1.00 83.62 95 ARG A CA 1
ATOM 754 C C . ARG A 1 95 ? -22.606 4.889 20.264 1.00 83.62 95 ARG A C 1
ATOM 756 O O . ARG A 1 95 ? -23.620 5.551 20.065 1.00 83.62 95 ARG A O 1
ATOM 763 N N . LYS A 1 96 ? -22.633 3.592 20.586 1.00 63.19 96 LYS A N 1
ATOM 764 C CA . LYS A 1 96 ? -23.864 2.803 20.719 1.00 63.19 96 LYS A CA 1
ATOM 765 C C . LYS A 1 96 ? -24.390 2.678 22.154 1.00 63.19 96 LYS A C 1
ATOM 767 O O . LYS A 1 96 ? -25.382 1.973 22.334 1.00 63.19 96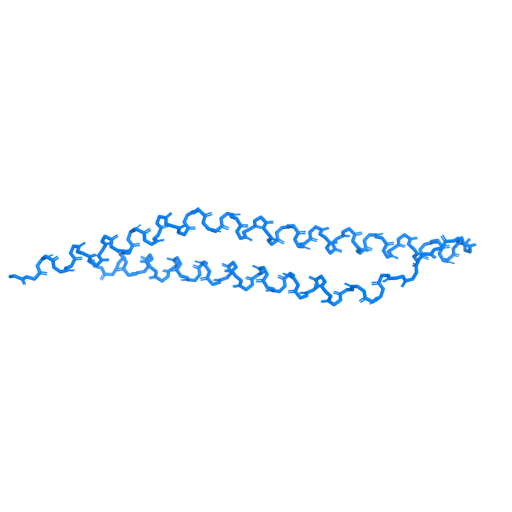 LYS A O 1
ATOM 772 N N . ASP A 1 97 ? -23.778 3.388 23.095 1.00 48.19 97 ASP A N 1
ATOM 773 C CA . ASP A 1 97 ? -24.287 3.667 24.445 1.00 48.19 97 ASP A CA 1
ATOM 774 C C . ASP A 1 97 ? -24.828 5.108 24.520 1.00 48.19 97 ASP A C 1
ATOM 776 O O . ASP A 1 97 ? -25.779 5.344 25.300 1.00 48.19 97 ASP A O 1
#

Radius of gyration: 22.43 Å; chains: 1; bounding box: 45×16×72 Å

Foldseek 3Di:
DPVVVVVVVLVVLVVLLVVLVVVLVVLVVQLVVLVVVLVVLVVLVVVLVVCVVVVHDHDPCSVVCNVVSVVSNVVSVVSNVVSVVSNVVSVVVVVPD

Secondary structure (DSSP, 8-state):
--HHHHHHHHHHHHHHHHHHHHHHHHHHHHHHHHHHHHHHHHHHHH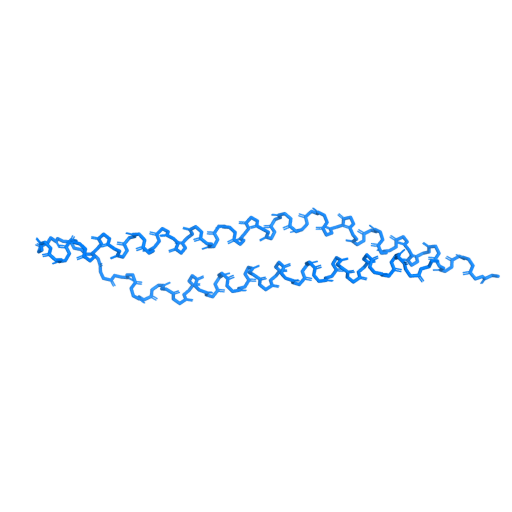HHHHHHHTT-----THHHHHHHHHHHHHHHHHHHHHHHHHHHHHHHHHT--